Protein AF-A0A4Q4SVQ4-F1 (afdb_monomer_lite)

Structure (mmCIF, N/CA/C/O backbone):
data_AF-A0A4Q4SVQ4-F1
#
_entry.id   AF-A0A4Q4SVQ4-F1
#
loop_
_atom_site.group_PDB
_atom_site.id
_atom_site.type_symbol
_atom_site.label_atom_id
_atom_site.label_alt_id
_atom_site.label_comp_id
_atom_site.label_asym_id
_atom_site.label_entity_id
_atom_site.label_seq_id
_atom_site.pdbx_PDB_ins_code
_atom_site.Cartn_x
_atom_site.Cartn_y
_atom_site.Cartn_z
_atom_site.occupancy
_atom_site.B_iso_or_equiv
_atom_site.auth_seq_id
_atom_site.auth_comp_id
_atom_site.auth_asym_id
_atom_site.auth_atom_id
_atom_site.pdbx_PDB_model_num
ATOM 1 N N . MET A 1 1 ? -14.920 -13.002 -13.039 1.00 59.88 1 MET A N 1
ATOM 2 C CA . MET A 1 1 ? -14.536 -12.288 -11.799 1.00 59.88 1 MET A CA 1
ATOM 3 C C . MET A 1 1 ? -15.227 -10.935 -11.641 1.00 59.88 1 MET A C 1
ATOM 5 O O . MET A 1 1 ? -15.847 -10.745 -10.609 1.00 59.88 1 MET A O 1
ATOM 9 N N . GLY A 1 2 ? -15.231 -10.035 -12.636 1.00 63.28 2 GLY A N 1
ATOM 10 C CA . GLY A 1 2 ? -15.858 -8.702 -12.499 1.00 63.28 2 GLY A CA 1
ATOM 11 C C . GLY A 1 2 ? -17.334 -8.700 -12.067 1.00 63.28 2 GLY A C 1
ATOM 12 O O . GLY A 1 2 ? -17.707 -7.934 -11.189 1.00 63.28 2 GLY A O 1
ATOM 13 N N . VAL A 1 3 ? -18.156 -9.614 -12.595 1.00 71.56 3 VAL A N 1
ATOM 14 C CA . VAL A 1 3 ? -19.579 -9.740 -12.212 1.00 71.56 3 VAL A CA 1
ATOM 15 C C . VAL A 1 3 ? -19.753 -10.157 -10.743 1.00 71.56 3 VAL A C 1
ATOM 17 O O . VAL A 1 3 ? -20.635 -9.640 -10.065 1.00 71.56 3 VAL A O 1
ATOM 20 N N . LEU A 1 4 ? -18.880 -11.028 -10.222 1.00 68.50 4 LEU A N 1
ATOM 21 C CA . LEU A 1 4 ? -18.885 -11.427 -8.807 1.00 68.50 4 LEU A CA 1
ATOM 22 C C . LEU A 1 4 ? -18.429 -10.272 -7.904 1.00 68.50 4 LEU A C 1
ATOM 24 O O . LEU A 1 4 ? -19.020 -10.057 -6.849 1.00 68.50 4 LEU A O 1
ATOM 28 N N . CYS A 1 5 ? -17.441 -9.485 -8.343 1.00 64.62 5 CYS A N 1
ATOM 29 C CA . CYS A 1 5 ? -16.990 -8.292 -7.626 1.00 64.62 5 CYS A CA 1
ATOM 30 C C . CYS A 1 5 ? -18.098 -7.232 -7.542 1.00 64.62 5 CYS A C 1
ATOM 32 O O . CYS A 1 5 ? -18.367 -6.706 -6.464 1.00 64.62 5 CYS A O 1
ATOM 34 N N . VAL A 1 6 ? -18.769 -6.945 -8.665 1.00 70.69 6 VAL A N 1
ATOM 35 C CA . VAL A 1 6 ? -19.888 -5.991 -8.724 1.00 70.69 6 VAL A CA 1
ATOM 36 C C . VAL A 1 6 ? -21.061 -6.497 -7.888 1.00 70.69 6 VAL A C 1
ATOM 38 O O . VAL A 1 6 ? -21.597 -5.745 -7.0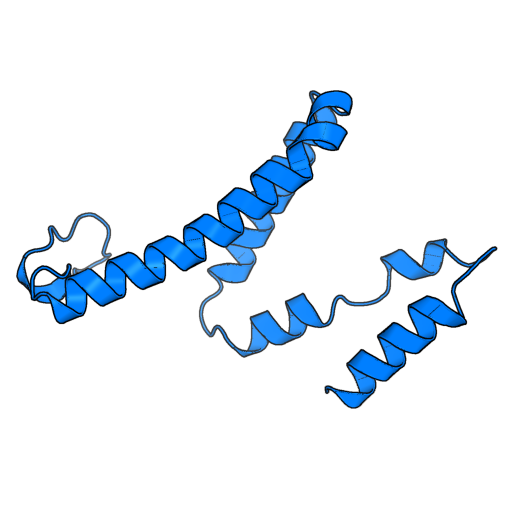79 1.00 70.69 6 VAL A O 1
ATOM 41 N N . GLY A 1 7 ? -21.402 -7.784 -7.999 1.00 72.19 7 GLY A N 1
ATOM 42 C CA 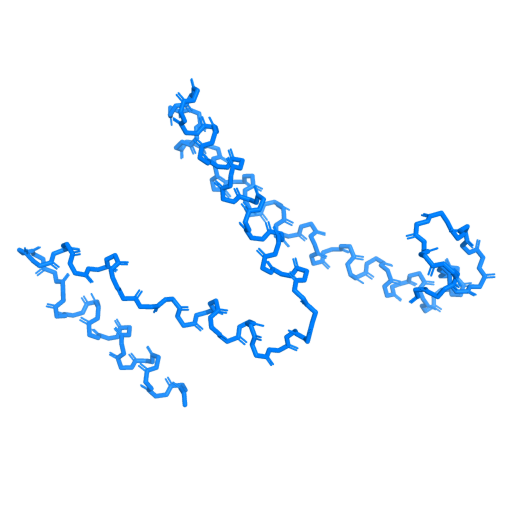. GLY A 1 7 ? -22.438 -8.416 -7.184 1.00 72.19 7 GLY A CA 1
ATOM 43 C C . GLY A 1 7 ? -22.153 -8.307 -5.686 1.00 72.19 7 GLY A C 1
ATOM 44 O O . GLY A 1 7 ? -23.025 -7.888 -4.929 1.00 72.19 7 GLY A O 1
ATOM 45 N N . GLN A 1 8 ? -20.920 -8.582 -5.251 1.00 67.62 8 GLN A N 1
ATOM 46 C CA . GLN A 1 8 ? -20.525 -8.433 -3.849 1.00 67.62 8 GLN A CA 1
ATOM 47 C C . GLN A 1 8 ? -20.589 -6.973 -3.374 1.00 67.62 8 GLN A C 1
ATOM 49 O O . GLN A 1 8 ? -21.016 -6.716 -2.250 1.00 67.62 8 GLN A O 1
ATOM 54 N N . VAL A 1 9 ? -20.167 -6.009 -4.199 1.00 68.38 9 VAL A N 1
ATOM 55 C CA . VAL A 1 9 ? -20.211 -4.577 -3.850 1.00 68.38 9 VAL A CA 1
ATOM 56 C C . VAL A 1 9 ? -21.652 -4.097 -3.696 1.00 68.38 9 VAL A C 1
ATOM 58 O O . VAL A 1 9 ? -21.967 -3.439 -2.704 1.00 68.38 9 VAL A O 1
ATOM 61 N N . VAL A 1 10 ? -22.538 -4.482 -4.617 1.00 71.75 10 VAL A N 1
ATOM 62 C CA . VAL A 1 10 ? -23.970 -4.169 -4.537 1.00 71.75 10 VAL A CA 1
ATOM 63 C C . VAL A 1 10 ? -24.587 -4.815 -3.294 1.00 71.75 10 VAL A C 1
ATOM 65 O O . VAL A 1 10 ? -25.279 -4.140 -2.536 1.00 71.75 10 VAL A O 1
ATOM 68 N N . PHE A 1 11 ? -24.263 -6.079 -3.004 1.00 67.62 11 PHE A N 1
ATOM 69 C CA . PHE A 1 11 ? -24.761 -6.787 -1.820 1.00 67.62 11 PHE A CA 1
ATOM 70 C C . PHE A 1 11 ? -24.261 -6.165 -0.502 1.00 67.62 11 PHE A C 1
ATOM 72 O O . PHE A 1 11 ? -25.019 -6.018 0.454 1.00 67.62 11 PHE A O 1
ATOM 79 N N . ARG A 1 12 ? -23.000 -5.714 -0.459 1.00 63.66 12 ARG A N 1
ATOM 80 C CA . ARG A 1 12 ? -22.408 -5.009 0.691 1.00 63.66 12 ARG A CA 1
ATOM 81 C C . ARG A 1 12 ? -23.049 -3.640 0.937 1.00 63.66 12 ARG A C 1
ATOM 83 O O . ARG A 1 12 ? -23.165 -3.245 2.095 1.00 63.66 12 ARG A O 1
ATOM 90 N N . HIS A 1 13 ? -23.415 -2.916 -0.123 1.00 68.56 13 HIS A N 1
ATOM 91 C CA . HIS A 1 13 ? -23.921 -1.543 -0.026 1.00 68.56 13 HIS A CA 1
ATOM 92 C C . HIS A 1 13 ? -25.441 -1.473 0.182 1.00 68.56 13 HIS A C 1
ATOM 94 O O . HIS A 1 13 ? -25.900 -0.624 0.936 1.00 68.56 13 HIS A O 1
ATOM 100 N N . PHE A 1 14 ? -26.211 -2.383 -0.426 1.00 64.25 14 PHE A N 1
ATOM 101 C CA . PHE A 1 14 ? -27.674 -2.405 -0.305 1.00 64.25 14 PHE A CA 1
ATOM 102 C C . PHE A 1 14 ? -28.204 -3.370 0.764 1.00 64.25 14 PHE A C 1
ATOM 104 O O . PHE A 1 14 ? -29.216 -3.066 1.387 1.00 64.25 14 PHE A O 1
ATOM 111 N N . TYR A 1 15 ? -27.555 -4.520 0.992 1.00 56.31 15 TYR A N 1
ATOM 112 C CA . TYR A 1 15 ? -28.106 -5.595 1.839 1.00 56.31 15 TYR A CA 1
ATOM 113 C C . TYR A 1 15 ? -27.463 -5.707 3.232 1.00 56.31 15 TYR A C 1
ATOM 115 O O . TYR A 1 15 ? -28.050 -6.301 4.133 1.00 56.31 15 TYR A O 1
ATOM 123 N N . LEU A 1 16 ? -26.274 -5.133 3.442 1.00 55.53 16 LEU A N 1
ATOM 124 C CA . LEU A 1 16 ? -25.563 -5.145 4.730 1.00 55.53 16 LEU A CA 1
ATOM 125 C C . LEU A 1 16 ? -25.609 -3.774 5.438 1.00 55.53 16 LEU A C 1
ATOM 127 O O . LEU A 1 16 ? -24.581 -3.321 5.934 1.00 55.53 16 LEU A O 1
ATOM 131 N N . VAL A 1 17 ? -26.755 -3.086 5.497 1.00 53.59 17 VAL A N 1
ATOM 132 C CA . VAL A 1 17 ? -26.925 -1.833 6.272 1.00 53.59 17 VAL A CA 1
ATOM 133 C C . VAL A 1 17 ? -27.846 -2.086 7.472 1.00 53.59 17 VAL A C 1
ATOM 135 O O . VAL A 1 17 ? -28.955 -2.581 7.298 1.00 53.59 17 VAL A O 1
ATOM 138 N N . GLY A 1 18 ? -27.375 -1.778 8.688 1.00 62.03 18 GLY A N 1
ATOM 139 C CA . GLY A 1 18 ? -28.086 -2.014 9.954 1.00 62.03 18 GLY A CA 1
ATOM 140 C C . GLY A 1 18 ? -27.438 -3.104 10.824 1.00 62.03 18 GLY A C 1
ATOM 141 O O . GLY A 1 18 ? -26.222 -3.149 10.973 1.00 62.03 18 GLY A O 1
ATOM 142 N N . ASP A 1 19 ? -28.248 -4.019 11.367 1.00 53.25 19 ASP A N 1
ATOM 143 C CA . ASP A 1 19 ? -27.892 -5.061 12.361 1.00 53.25 19 ASP A CA 1
ATOM 144 C C . ASP A 1 19 ? -26.753 -6.030 11.943 1.00 53.25 19 ASP A C 1
ATOM 146 O O . ASP A 1 19 ? -26.111 -6.674 12.772 1.00 53.25 19 ASP A O 1
ATOM 150 N N . ARG A 1 20 ? -26.439 -6.119 10.642 1.00 52.34 20 ARG A N 1
ATOM 151 C CA . ARG A 1 20 ? -25.486 -7.090 10.060 1.00 52.34 20 ARG A CA 1
ATOM 152 C C . ARG A 1 20 ? -24.126 -6.500 9.672 1.00 52.34 20 ARG A C 1
ATOM 154 O O . ARG A 1 20 ? -23.383 -7.117 8.908 1.00 52.34 20 ARG A O 1
ATOM 161 N N . GLU A 1 21 ? -23.756 -5.348 10.226 1.00 56.06 21 GLU A N 1
ATOM 162 C CA . GLU A 1 21 ? -22.478 -4.672 9.949 1.00 56.06 21 GLU A CA 1
ATOM 163 C C . GLU A 1 21 ? -21.244 -5.540 10.257 1.00 56.06 21 GLU A C 1
ATOM 165 O O . GLU A 1 21 ? -20.230 -5.458 9.563 1.00 56.06 21 GLU A O 1
ATOM 170 N N . ARG A 1 22 ? -21.364 -6.465 11.221 1.00 55.41 22 ARG A N 1
ATOM 171 C CA . ARG A 1 22 ? -20.311 -7.426 11.595 1.00 55.41 22 ARG A CA 1
ATOM 172 C C . ARG A 1 22 ? -19.873 -8.336 10.437 1.00 55.41 22 ARG A C 1
ATOM 174 O O . ARG A 1 22 ? -18.719 -8.746 10.400 1.00 55.41 22 ARG A O 1
ATOM 181 N N . TYR A 1 23 ? -20.750 -8.627 9.473 1.00 59.09 23 TYR A N 1
ATOM 182 C CA . TYR A 1 23 ? -20.404 -9.459 8.310 1.00 59.09 23 TYR A CA 1
ATOM 183 C C . TYR A 1 23 ? -19.655 -8.684 7.217 1.00 59.09 23 TYR A C 1
ATOM 185 O O . TYR A 1 23 ? -19.147 -9.289 6.275 1.00 59.09 23 TYR A O 1
ATOM 193 N N . ARG A 1 24 ? -19.542 -7.353 7.343 1.00 59.41 24 ARG A N 1
ATOM 194 C CA . ARG A 1 24 ? -18.847 -6.496 6.376 1.00 59.41 24 ARG A CA 1
ATOM 195 C C . ARG A 1 24 ? -17.327 -6.688 6.384 1.00 59.41 24 ARG A C 1
ATOM 197 O O . ARG A 1 24 ? -16.705 -6.482 5.345 1.00 59.41 24 ARG A O 1
ATOM 204 N N . ASP A 1 25 ? -16.766 -7.076 7.527 1.00 62.06 25 ASP A N 1
ATOM 205 C CA . ASP A 1 25 ? -15.326 -7.295 7.732 1.00 62.06 25 ASP A CA 1
ATOM 206 C C . ASP A 1 25 ? -14.846 -8.634 7.141 1.00 62.06 25 ASP A C 1
ATOM 208 O O . ASP A 1 25 ? -13.705 -8.771 6.717 1.00 62.06 25 ASP A O 1
ATOM 212 N N . TRP A 1 26 ? -15.752 -9.613 7.040 1.00 61.72 26 TRP A N 1
ATOM 213 C CA . TRP A 1 26 ? -15.446 -10.966 6.560 1.00 61.72 26 TRP A CA 1
ATOM 214 C C . TRP A 1 26 ? -15.544 -11.118 5.034 1.00 61.72 26 TRP A C 1
ATOM 216 O O . TRP A 1 26 ? -15.236 -12.173 4.482 1.00 61.72 26 TRP A O 1
ATOM 226 N N . LEU A 1 27 ? -15.997 -10.072 4.338 1.00 63.25 27 LEU A N 1
ATOM 227 C CA . LEU A 1 27 ? -16.103 -10.077 2.884 1.00 63.25 27 LEU A CA 1
ATOM 228 C C . LEU A 1 27 ? -14.712 -9.901 2.256 1.00 63.25 27 LEU A C 1
ATOM 230 O O . LEU A 1 27 ? -14.035 -8.911 2.546 1.00 63.25 27 LEU A O 1
ATOM 234 N N . PRO A 1 28 ? -14.290 -10.813 1.363 1.00 63.59 28 PRO A N 1
ATOM 235 C CA . PRO A 1 28 ? -12.973 -10.746 0.754 1.00 63.59 28 PRO A CA 1
ATOM 236 C C . PRO A 1 28 ? -12.808 -9.457 -0.056 1.00 63.59 28 PRO A C 1
ATOM 238 O O . PRO A 1 28 ? -13.678 -9.069 -0.847 1.00 63.59 28 PRO A O 1
ATOM 241 N N . ASN A 1 29 ? -11.666 -8.790 0.126 1.00 70.56 29 ASN A N 1
ATOM 242 C CA . ASN A 1 29 ? -11.294 -7.638 -0.684 1.00 70.56 29 ASN A CA 1
ATOM 243 C C . ASN A 1 29 ? -10.844 -8.113 -2.074 1.00 70.56 29 ASN A C 1
ATOM 245 O O . ASN A 1 29 ? -9.700 -8.523 -2.272 1.00 70.56 29 ASN A O 1
ATOM 249 N N . TRP A 1 30 ? -11.749 -8.023 -3.048 1.00 67.06 30 TRP A N 1
ATOM 250 C C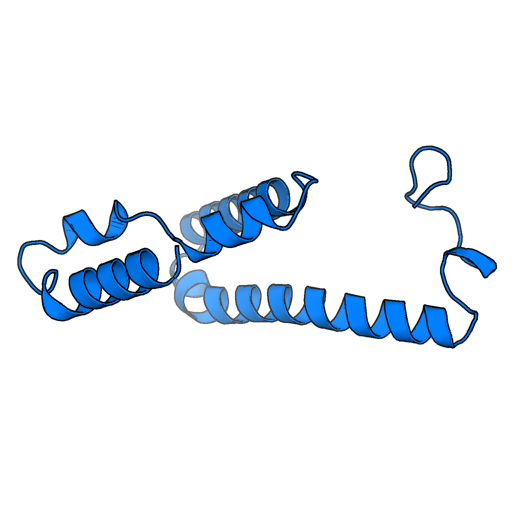A . TRP A 1 30 ? -11.480 -8.408 -4.434 1.00 67.06 30 TRP A CA 1
ATOM 251 C C . TRP A 1 30 ? -10.347 -7.619 -5.093 1.00 67.06 30 TRP A C 1
ATOM 253 O O . TRP A 1 30 ? -9.704 -8.150 -5.994 1.00 67.06 30 TRP A O 1
ATOM 263 N N . GLY A 1 31 ? -10.066 -6.390 -4.644 1.00 69.44 31 GLY A N 1
ATOM 264 C CA . GLY A 1 31 ? -8.938 -5.606 -5.153 1.00 69.44 31 GLY A CA 1
ATOM 265 C C . GLY A 1 31 ? -7.592 -6.247 -4.812 1.00 69.44 31 GLY A C 1
ATOM 266 O O . GLY A 1 31 ? -6.737 -6.386 -5.681 1.00 69.44 31 GLY A O 1
ATOM 267 N N . ALA A 1 32 ? -7.437 -6.727 -3.576 1.00 66.19 32 ALA A N 1
ATOM 268 C CA . ALA A 1 32 ? -6.232 -7.436 -3.143 1.00 66.19 32 ALA A CA 1
ATOM 269 C C . ALA A 1 32 ? -6.062 -8.779 -3.876 1.00 66.19 32 ALA A C 1
ATOM 271 O O . ALA A 1 32 ? -4.960 -9.133 -4.287 1.00 66.19 32 ALA A O 1
ATOM 272 N N . ILE A 1 33 ? -7.169 -9.493 -4.104 1.00 72.69 33 ILE A N 1
ATOM 273 C CA . ILE A 1 33 ? -7.177 -10.766 -4.836 1.00 72.69 33 ILE A CA 1
ATOM 274 C C . ILE A 1 33 ? -6.774 -10.549 -6.302 1.00 72.69 33 ILE A C 1
ATOM 276 O O . ILE A 1 33 ? -5.950 -11.289 -6.832 1.00 72.69 33 ILE A O 1
ATOM 280 N N . ALA A 1 34 ? -7.297 -9.510 -6.957 1.00 69.69 34 ALA A N 1
ATOM 281 C CA . ALA A 1 34 ? -6.931 -9.185 -8.334 1.00 69.69 34 ALA A CA 1
ATOM 282 C C . ALA A 1 34 ? -5.440 -8.827 -8.465 1.00 69.69 34 ALA A C 1
ATOM 284 O O . ALA A 1 34 ? -4.773 -9.319 -9.373 1.00 69.69 34 ALA A O 1
ATOM 285 N N . LEU A 1 35 ? -4.907 -8.037 -7.526 1.00 68.94 35 LEU A N 1
ATOM 286 C CA . LEU A 1 35 ? -3.485 -7.681 -7.486 1.00 68.94 35 LEU A CA 1
ATOM 287 C C . LEU A 1 35 ? -2.588 -8.915 -7.315 1.00 68.94 35 LEU A C 1
ATOM 289 O O . LEU A 1 35 ? -1.576 -9.026 -8.003 1.00 68.94 35 LEU A O 1
ATOM 293 N N . SER A 1 36 ? -2.984 -9.887 -6.486 1.00 68.06 36 SER A N 1
ATOM 294 C CA . SER A 1 36 ? -2.205 -11.122 -6.308 1.00 68.06 36 SER A CA 1
ATOM 295 C C . SER A 1 36 ? -2.109 -12.005 -7.559 1.00 68.06 36 SER A C 1
ATOM 297 O O . SER A 1 36 ? -1.190 -12.809 -7.651 1.00 68.06 36 SER A O 1
ATOM 299 N N . PHE A 1 37 ? -3.014 -11.853 -8.534 1.00 72.62 37 PHE A N 1
ATOM 300 C CA . PHE A 1 37 ? -2.945 -12.592 -9.801 1.00 72.62 37 PHE A CA 1
ATOM 301 C C . PHE A 1 37 ? -2.085 -11.903 -10.869 1.00 72.62 37 PHE A C 1
ATOM 303 O O . PHE A 1 37 ? -1.687 -12.554 -11.831 1.00 72.62 37 PHE A O 1
ATOM 310 N N . VAL A 1 38 ? -1.814 -10.602 -10.728 1.00 73.88 38 VAL A N 1
ATOM 311 C CA . VAL A 1 38 ? -1.041 -9.817 -11.707 1.00 73.88 38 VAL A CA 1
ATOM 312 C C . VAL A 1 38 ? 0.460 -9.878 -11.430 1.00 73.88 38 VAL A C 1
ATOM 314 O O . VAL A 1 38 ? 1.255 -9.854 -12.366 1.00 73.88 38 VAL A O 1
ATOM 317 N N . LEU A 1 39 ? 0.860 -9.965 -10.160 1.00 70.81 39 LEU A N 1
ATOM 318 C CA . LEU A 1 39 ? 2.267 -9.939 -9.771 1.00 70.81 39 LEU A CA 1
ATOM 319 C C . LEU A 1 39 ? 2.767 -11.353 -9.441 1.00 70.81 39 LEU A C 1
ATOM 321 O O . LEU A 1 39 ? 2.336 -11.926 -8.442 1.00 70.81 39 LEU A O 1
ATOM 325 N N . PRO A 1 40 ? 3.711 -11.914 -10.221 1.00 65.81 40 PRO A N 1
ATOM 326 C CA . PRO A 1 40 ? 4.267 -13.242 -9.953 1.00 65.81 40 PRO A CA 1
ATOM 327 C C . PRO A 1 40 ? 5.202 -13.266 -8.734 1.00 65.81 40 PRO A C 1
ATOM 329 O O . PRO A 1 40 ? 5.545 -14.337 -8.240 1.00 65.81 40 PRO A O 1
ATOM 332 N N . ASN A 1 41 ? 5.632 -12.096 -8.249 1.00 68.12 41 ASN A N 1
ATOM 333 C CA . ASN A 1 41 ? 6.577 -11.961 -7.147 1.00 68.12 41 ASN A CA 1
ATOM 334 C C . ASN A 1 41 ? 5.848 -11.456 -5.880 1.00 68.12 41 ASN A C 1
ATOM 336 O O . ASN A 1 41 ? 5.119 -10.463 -5.969 1.00 68.12 41 ASN A O 1
ATOM 340 N N . PRO A 1 42 ? 6.048 -12.069 -4.692 1.00 69.81 42 PRO A N 1
ATOM 341 C CA . PRO A 1 42 ? 5.399 -11.679 -3.430 1.00 69.81 42 PRO A CA 1
ATOM 342 C C . PRO A 1 42 ? 5.720 -10.268 -2.902 1.00 69.81 42 PRO A C 1
ATOM 344 O O . PRO A 1 42 ? 5.311 -9.941 -1.788 1.00 69.81 42 PRO A O 1
ATOM 347 N N . VAL A 1 43 ? 6.397 -9.411 -3.673 1.00 72.00 43 VAL A N 1
ATOM 348 C CA . VAL A 1 43 ? 6.748 -8.031 -3.289 1.00 72.00 43 VAL A CA 1
ATOM 349 C C . VAL A 1 43 ? 5.530 -7.254 -2.796 1.00 72.00 43 VAL A C 1
ATOM 351 O O . VAL A 1 43 ? 5.597 -6.604 -1.756 1.00 72.00 43 VAL A O 1
ATOM 354 N N . PHE A 1 44 ? 4.390 -7.391 -3.479 1.00 73.62 44 PHE A N 1
ATOM 355 C CA . PHE A 1 44 ? 3.145 -6.729 -3.085 1.00 73.62 44 PHE A CA 1
ATOM 356 C C . PHE A 1 44 ? 2.603 -7.234 -1.747 1.00 73.62 44 PHE A C 1
ATOM 358 O O . PHE A 1 44 ? 2.159 -6.441 -0.914 1.00 73.62 44 PHE A O 1
ATOM 365 N N . THR A 1 45 ? 2.658 -8.544 -1.512 1.00 75.81 45 THR A N 1
ATOM 366 C CA . THR A 1 45 ? 2.180 -9.160 -0.268 1.00 75.81 45 THR A CA 1
ATOM 367 C C . THR A 1 45 ? 3.046 -8.734 0.914 1.00 75.81 45 THR A C 1
ATOM 369 O O . THR A 1 45 ? 2.522 -8.329 1.951 1.00 75.81 45 THR A O 1
ATOM 372 N N . THR A 1 46 ? 4.371 -8.752 0.750 1.00 79.19 46 THR A N 1
ATOM 373 C CA . THR A 1 46 ? 5.312 -8.327 1.791 1.00 79.19 46 THR A CA 1
ATOM 374 C C . THR A 1 46 ? 5.201 -6.828 2.067 1.00 79.19 46 THR A C 1
ATOM 376 O O . THR A 1 46 ? 5.124 -6.436 3.230 1.00 79.19 46 THR A O 1
ATOM 379 N N . ALA A 1 47 ? 5.100 -5.986 1.033 1.00 79.56 47 ALA A N 1
ATOM 380 C CA . ALA A 1 47 ? 4.906 -4.544 1.196 1.00 79.56 47 ALA A CA 1
ATOM 381 C C . ALA A 1 47 ? 3.586 -4.220 1.916 1.00 79.56 47 ALA A C 1
ATOM 383 O O . ALA A 1 47 ? 3.563 -3.414 2.848 1.00 79.56 47 ALA A O 1
ATOM 384 N N . SER A 1 48 ? 2.501 -4.913 1.558 1.00 81.12 48 SER A N 1
ATOM 385 C CA . SER A 1 48 ? 1.196 -4.763 2.214 1.00 81.12 48 SER A CA 1
ATOM 386 C C . SER A 1 48 ? 1.242 -5.184 3.686 1.00 81.12 48 SER A C 1
ATOM 388 O O . SER A 1 48 ? 0.674 -4.508 4.543 1.00 81.12 48 SER A O 1
ATOM 390 N N . MET A 1 49 ? 1.958 -6.268 4.004 1.00 82.56 49 MET A N 1
ATOM 391 C CA . MET A 1 49 ? 2.169 -6.721 5.381 1.00 82.56 49 MET A CA 1
ATOM 392 C C . MET A 1 49 ? 2.980 -5.706 6.197 1.00 82.56 49 MET A C 1
ATOM 394 O O . MET A 1 49 ? 2.610 -5.401 7.331 1.00 82.56 49 MET A O 1
ATOM 398 N N . PHE A 1 50 ? 4.045 -5.139 5.624 1.00 85.31 50 PHE A N 1
ATOM 399 C CA . PHE A 1 50 ? 4.823 -4.078 6.268 1.00 85.31 50 PHE A CA 1
ATOM 400 C C . PHE A 1 50 ? 3.983 -2.821 6.519 1.00 85.31 50 PHE A C 1
ATOM 402 O O . PHE A 1 50 ? 4.003 -2.286 7.628 1.00 85.31 50 PHE A O 1
ATOM 409 N N . GLY A 1 51 ? 3.190 -2.387 5.535 1.00 82.94 51 GLY A N 1
ATOM 410 C CA . GLY A 1 51 ? 2.261 -1.267 5.693 1.00 82.94 51 GLY A CA 1
ATOM 411 C C . GLY A 1 51 ? 1.229 -1.514 6.798 1.00 82.94 51 GLY A C 1
ATOM 412 O O . GLY A 1 51 ? 0.985 -0.637 7.628 1.00 82.94 51 GLY A O 1
ATOM 413 N N . ALA A 1 52 ? 0.679 -2.730 6.875 1.00 83.75 52 ALA A N 1
ATOM 414 C CA . ALA A 1 52 ? -0.265 -3.123 7.919 1.00 83.75 52 ALA A CA 1
ATOM 415 C C . ALA A 1 52 ? 0.375 -3.160 9.318 1.00 83.75 52 ALA A C 1
ATOM 417 O O . ALA A 1 52 ? -0.236 -2.695 10.280 1.00 83.75 52 ALA A O 1
ATOM 418 N N . LEU A 1 53 ? 1.608 -3.663 9.443 1.00 86.12 53 LEU A N 1
ATOM 419 C CA . LEU A 1 53 ? 2.354 -3.677 10.707 1.00 86.12 53 LEU A CA 1
ATOM 420 C C . LEU A 1 53 ? 2.671 -2.262 11.198 1.00 86.12 53 LEU A C 1
ATOM 422 O O . LEU A 1 53 ? 2.472 -1.966 12.378 1.00 86.12 53 LEU A O 1
ATOM 426 N N . LEU A 1 54 ? 3.105 -1.376 10.298 1.00 84.56 54 LEU A N 1
ATOM 427 C CA . LEU A 1 54 ? 3.349 0.031 10.614 1.00 84.56 54 LEU A CA 1
ATOM 428 C C . LEU A 1 54 ? 2.061 0.737 11.047 1.00 84.56 54 LEU A C 1
ATOM 430 O O . LEU A 1 54 ? 2.048 1.406 12.079 1.00 84.56 54 LEU A O 1
ATOM 434 N N . ALA A 1 55 ? 0.960 0.536 10.318 1.00 82.88 55 ALA A N 1
ATOM 435 C CA . ALA A 1 55 ? -0.341 1.093 10.677 1.00 82.88 55 ALA A CA 1
ATOM 436 C C . ALA A 1 55 ? -0.840 0.563 12.033 1.00 82.88 55 ALA A C 1
ATOM 438 O O . ALA A 1 55 ? -1.348 1.327 12.853 1.00 82.88 55 ALA A O 1
ATOM 439 N N . TYR A 1 56 ? -0.654 -0.731 12.308 1.00 83.38 56 TYR A N 1
ATOM 440 C CA . TYR A 1 56 ? -1.023 -1.344 13.582 1.00 83.38 56 TYR A CA 1
ATOM 441 C C . TYR A 1 56 ? -0.197 -0.791 14.752 1.00 83.38 56 TYR A C 1
ATOM 443 O O . TYR A 1 56 ? -0.766 -0.412 15.778 1.00 83.38 56 TYR A O 1
ATOM 451 N N . GLY A 1 57 ? 1.125 -0.679 14.591 1.00 84.25 57 GLY A N 1
ATOM 452 C CA . GLY A 1 57 ? 2.008 -0.070 15.588 1.00 84.25 57 GLY A CA 1
ATOM 453 C C . GLY A 1 57 ? 1.668 1.400 15.842 1.00 84.25 57 GLY A C 1
ATOM 454 O O . GLY A 1 57 ? 1.556 1.833 16.991 1.00 84.25 57 GLY A O 1
ATOM 455 N N . TRP A 1 58 ? 1.397 2.160 14.781 1.00 81.56 58 TRP A N 1
ATOM 456 C CA . TRP A 1 58 ? 1.034 3.570 14.890 1.00 81.56 58 TRP A CA 1
ATOM 457 C C . TRP A 1 58 ? -0.318 3.767 15.587 1.00 81.56 58 TRP A C 1
ATOM 459 O O . TRP A 1 58 ? -0.435 4.593 16.498 1.00 81.56 58 TRP A O 1
ATOM 469 N N . ARG A 1 59 ? -1.317 2.941 15.256 1.00 79.75 59 ARG A N 1
ATOM 470 C CA . ARG A 1 59 ? -2.632 2.958 15.910 1.00 79.75 59 ARG A CA 1
ATOM 471 C C . ARG A 1 59 ? -2.547 2.649 17.407 1.00 79.75 59 ARG A C 1
ATOM 473 O O . ARG A 1 59 ? -3.324 3.206 18.179 1.00 79.75 59 ARG A O 1
ATOM 480 N N . ARG A 1 60 ? -1.611 1.792 17.833 1.00 78.19 60 ARG A N 1
ATOM 481 C CA . ARG A 1 60 ? -1.385 1.466 19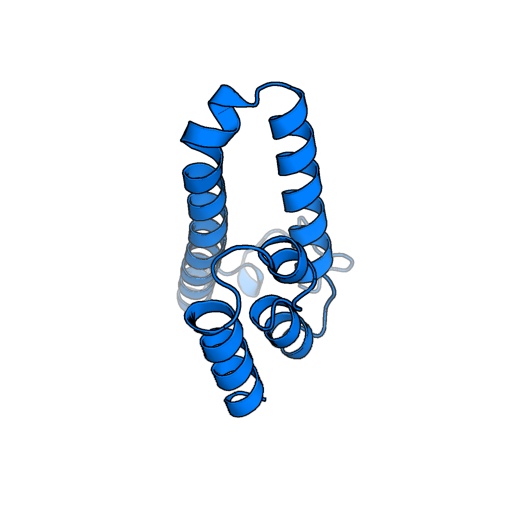.254 1.00 78.19 60 ARG A CA 1
ATOM 482 C C . ARG A 1 60 ? -0.718 2.601 20.030 1.00 78.19 60 ARG A C 1
ATOM 484 O O . ARG A 1 60 ? -1.080 2.822 21.180 1.00 78.19 60 ARG A O 1
ATOM 491 N N . CYS A 1 61 ? 0.217 3.324 19.418 1.00 78.69 61 CYS A N 1
ATOM 492 C CA . CYS A 1 61 ? 0.947 4.395 20.098 1.00 78.69 61 C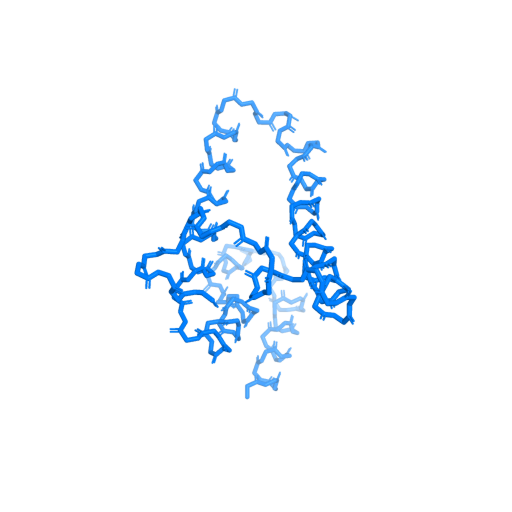YS A CA 1
ATOM 493 C C . CYS A 1 61 ? 0.184 5.729 20.130 1.00 78.69 61 CYS A C 1
ATOM 495 O O . CYS A 1 61 ? 0.223 6.436 21.137 1.00 78.69 61 CYS A O 1
ATOM 497 N N . LYS A 1 62 ? -0.488 6.109 19.034 1.00 77.44 62 LYS A N 1
ATOM 498 C CA . LYS A 1 62 ? -1.147 7.420 18.885 1.00 77.44 62 LYS A CA 1
ATOM 499 C C . LYS A 1 62 ? -2.406 7.319 18.005 1.00 77.44 62 LYS A C 1
ATOM 501 O O . LYS A 1 62 ? -2.365 7.708 16.836 1.00 77.44 62 LYS A O 1
ATOM 506 N N . PRO A 1 63 ? -3.549 6.869 18.552 1.00 74.25 63 PRO A N 1
ATOM 507 C CA . PRO A 1 63 ? -4.777 6.690 17.773 1.00 74.25 63 PRO A CA 1
ATOM 508 C C . PRO A 1 63 ? -5.311 8.002 17.174 1.00 74.25 63 PRO A C 1
ATOM 510 O O . PRO A 1 63 ? -5.754 8.003 16.032 1.00 74.25 63 PRO A O 1
ATOM 513 N N . ALA A 1 64 ? -5.192 9.128 17.890 1.00 75.56 64 ALA A N 1
ATOM 514 C CA . ALA A 1 64 ? -5.650 10.437 17.408 1.00 75.56 64 ALA A CA 1
ATOM 515 C C . ALA A 1 64 ? -4.860 10.948 16.187 1.00 75.56 64 ALA A C 1
ATOM 517 O O . ALA A 1 64 ? -5.427 11.551 15.283 1.00 75.56 64 ALA A O 1
ATOM 518 N N . SER A 1 65 ? -3.549 10.689 16.135 1.00 74.50 65 SER A N 1
ATOM 519 C CA . SER A 1 65 ? -2.719 11.070 14.985 1.00 74.50 65 SER A CA 1
ATOM 520 C C . SER A 1 65 ? -2.948 10.150 13.788 1.00 74.50 65 SER A C 1
ATOM 522 O O . SER A 1 65 ? -2.878 10.606 12.651 1.00 74.50 65 SER A O 1
ATOM 524 N N . PHE A 1 66 ? -3.226 8.867 14.032 1.00 77.44 66 PHE A N 1
ATOM 525 C CA . PHE A 1 66 ? -3.517 7.911 12.968 1.00 77.44 66 PHE A CA 1
ATOM 526 C C . PHE A 1 66 ? -4.852 8.209 12.268 1.00 77.44 66 PHE A C 1
ATOM 528 O O . PHE A 1 66 ? -4.925 8.098 11.050 1.00 77.44 66 PHE A O 1
ATOM 535 N N . ASP A 1 67 ? -5.875 8.637 13.009 1.00 77.81 67 ASP A N 1
ATOM 536 C CA . ASP A 1 67 ? -7.178 9.006 12.438 1.00 77.81 67 ASP A CA 1
ATOM 537 C C . ASP A 1 67 ? -7.080 10.218 11.490 1.00 77.81 67 ASP A C 1
ATOM 539 O O . ASP A 1 67 ? -7.603 10.193 10.378 1.00 77.81 67 ASP A O 1
ATOM 543 N N . LEU A 1 68 ? -6.306 11.237 11.882 1.00 80.19 68 LEU A N 1
ATOM 544 C CA . LEU A 1 68 ? -6.108 12.461 11.096 1.00 80.19 68 LEU A CA 1
ATOM 545 C C . LEU A 1 68 ? -5.131 12.302 9.921 1.00 80.19 68 LEU A C 1
ATOM 547 O O . LEU A 1 68 ? -5.381 12.830 8.839 1.00 80.19 68 LEU A O 1
ATOM 551 N N . TYR A 1 69 ? -4.005 11.608 10.116 1.00 81.00 69 TYR A N 1
ATOM 552 C CA . TYR A 1 69 ? -2.907 11.579 9.136 1.00 81.00 69 TYR A CA 1
ATOM 553 C C . TYR A 1 69 ? -2.708 10.229 8.448 1.00 81.00 69 TYR A C 1
ATOM 555 O O . TYR A 1 69 ? -2.021 10.166 7.429 1.00 81.00 69 TYR A O 1
ATOM 563 N N . GLY A 1 70 ? -3.305 9.149 8.957 1.00 80.62 70 GLY A N 1
ATOM 564 C CA . GLY A 1 70 ? -3.084 7.797 8.442 1.00 80.62 70 GLY A CA 1
ATOM 565 C C . GLY A 1 70 ? -3.462 7.660 6.968 1.00 80.62 70 GLY A C 1
ATOM 566 O O . GLY A 1 70 ? -2.694 7.097 6.190 1.00 80.62 70 GLY A O 1
ATOM 567 N N . TYR A 1 71 ? -4.593 8.248 6.559 1.00 81.88 71 TYR A N 1
ATOM 568 C CA . TYR A 1 71 ? -5.013 8.249 5.154 1.00 81.88 71 TYR A CA 1
ATOM 569 C C . TYR A 1 71 ? -4.065 9.061 4.262 1.00 81.88 71 TYR A C 1
ATOM 571 O O . TYR A 1 71 ? -3.670 8.585 3.201 1.00 81.88 71 TYR A O 1
ATOM 579 N N . ALA A 1 72 ? -3.660 10.259 4.696 1.00 85.19 72 ALA A N 1
ATOM 580 C CA . ALA A 1 72 ? -2.779 11.130 3.918 1.00 85.19 72 ALA A CA 1
ATOM 581 C C . ALA A 1 72 ? -1.397 10.495 3.688 1.00 85.19 72 ALA A C 1
ATOM 583 O O . ALA A 1 72 ? -0.874 10.537 2.576 1.00 85.19 72 ALA A O 1
ATOM 584 N N . VAL A 1 73 ? -0.832 9.853 4.715 1.00 85.81 73 VAL A N 1
ATOM 585 C CA . VAL A 1 73 ? 0.451 9.147 4.601 1.00 85.81 73 VAL A CA 1
ATOM 586 C C . VAL A 1 73 ? 0.326 7.919 3.703 1.00 85.81 73 VAL A C 1
ATOM 588 O O . VAL A 1 73 ? 1.162 7.729 2.823 1.00 85.81 73 VAL A O 1
ATOM 591 N N . ALA A 1 74 ? -0.729 7.115 3.865 1.00 84.12 74 ALA A N 1
ATOM 592 C CA . ALA A 1 74 ? -0.962 5.960 3.000 1.00 84.12 74 ALA A CA 1
ATOM 593 C C . ALA A 1 74 ? -1.130 6.378 1.529 1.00 84.12 74 ALA A C 1
ATOM 595 O O . ALA A 1 74 ? -0.484 5.809 0.652 1.00 84.12 74 ALA A O 1
ATOM 596 N N . ALA A 1 75 ? -1.930 7.412 1.256 1.00 84.12 75 ALA A N 1
ATOM 597 C CA . ALA A 1 75 ? -2.120 7.945 -0.091 1.00 84.12 75 ALA A CA 1
ATOM 598 C C . ALA A 1 75 ? -0.809 8.480 -0.692 1.00 84.12 75 ALA A C 1
ATOM 600 O O . ALA A 1 75 ? -0.528 8.226 -1.862 1.00 84.12 75 ALA A O 1
ATOM 601 N N . GLY A 1 76 ? 0.016 9.162 0.108 1.00 87.12 76 GLY A N 1
ATOM 602 C CA . GLY A 1 76 ? 1.330 9.646 -0.315 1.00 87.12 76 GLY A CA 1
ATOM 603 C C . GLY A 1 76 ? 2.293 8.521 -0.699 1.00 87.12 76 GLY A C 1
ATOM 604 O O . GLY A 1 76 ? 2.975 8.631 -1.714 1.00 87.12 76 GLY A O 1
ATOM 605 N N . LEU A 1 77 ? 2.317 7.419 0.059 1.00 85.50 77 LEU A N 1
ATOM 606 C CA . LEU A 1 77 ? 3.166 6.260 -0.246 1.00 85.50 77 LEU A CA 1
ATOM 607 C C . LEU A 1 77 ? 2.736 5.550 -1.539 1.00 85.50 77 LEU A C 1
ATOM 609 O O . LEU A 1 77 ? 3.589 5.222 -2.360 1.00 85.50 77 LEU A O 1
ATOM 613 N N . ILE A 1 78 ? 1.428 5.381 -1.764 1.00 85.12 78 ILE A N 1
ATOM 614 C CA . ILE A 1 78 ? 0.900 4.794 -3.008 1.00 85.12 78 ILE A CA 1
ATOM 615 C C . ILE A 1 78 ? 1.186 5.702 -4.214 1.00 85.12 78 ILE A C 1
ATOM 617 O O . ILE A 1 78 ? 1.624 5.230 -5.262 1.00 85.12 78 ILE A O 1
ATOM 621 N N . ALA A 1 79 ? 0.987 7.015 -4.068 1.00 86.50 79 ALA A N 1
ATOM 622 C CA . ALA A 1 79 ? 1.309 7.981 -5.119 1.00 86.50 79 ALA A CA 1
ATOM 623 C C . ALA A 1 79 ? 2.819 8.037 -5.414 1.00 86.50 79 ALA A C 1
ATOM 625 O O . ALA A 1 79 ? 3.221 8.185 -6.569 1.00 86.50 79 ALA A O 1
ATOM 626 N N . GLY A 1 80 ? 3.652 7.896 -4.378 1.00 83.31 80 GLY A N 1
ATOM 627 C CA . GLY A 1 80 ? 5.107 7.845 -4.489 1.00 83.31 80 GLY A CA 1
ATOM 628 C C . GLY A 1 80 ? 5.598 6.648 -5.300 1.00 83.31 80 GLY A C 1
ATOM 629 O O . GLY A 1 80 ? 6.470 6.822 -6.148 1.00 83.31 80 GLY A O 1
ATOM 630 N N . GLU A 1 81 ? 5.005 5.465 -5.109 1.00 83.50 81 GLU A N 1
ATOM 631 C CA . GLU A 1 81 ? 5.340 4.280 -5.911 1.00 83.50 81 GLU A CA 1
ATOM 632 C C . GLU A 1 81 ? 5.061 4.521 -7.406 1.00 83.50 81 GLU A C 1
ATOM 634 O O . GLU A 1 81 ? 5.917 4.277 -8.258 1.00 83.50 81 GLU A O 1
ATOM 639 N N . GLY A 1 82 ? 3.904 5.114 -7.724 1.00 80.69 82 GLY A N 1
ATOM 640 C CA . GLY A 1 82 ? 3.539 5.470 -9.097 1.00 80.69 82 GLY A CA 1
ATOM 641 C C . GLY A 1 82 ? 4.484 6.497 -9.731 1.00 80.69 82 GLY A C 1
ATOM 642 O O . GLY A 1 82 ? 4.920 6.316 -10.869 1.00 80.69 82 GLY A O 1
ATOM 643 N N . MET A 1 83 ? 4.852 7.555 -8.999 1.00 84.62 83 MET A N 1
ATOM 644 C CA . MET A 1 83 ? 5.810 8.555 -9.492 1.00 84.62 83 MET A CA 1
ATOM 645 C C . MET A 1 83 ? 7.215 7.974 -9.689 1.00 84.62 83 MET A C 1
ATOM 647 O O . MET A 1 83 ? 7.871 8.311 -10.673 1.00 84.62 83 MET A O 1
ATOM 651 N N . GLY A 1 84 ? 7.662 7.071 -8.810 1.00 81.81 84 GLY A N 1
ATOM 652 C CA . GLY A 1 84 ? 8.942 6.375 -8.956 1.00 81.81 84 GLY A CA 1
ATOM 653 C C . GLY A 1 84 ? 9.038 5.588 -10.265 1.00 81.81 84 GLY A C 1
ATOM 654 O O . GLY A 1 84 ? 10.057 5.661 -10.950 1.00 81.81 84 GLY A O 1
ATOM 655 N N . GLY A 1 85 ? 7.951 4.922 -10.669 1.00 81.44 85 GLY A N 1
ATOM 656 C CA . GLY A 1 85 ? 7.873 4.221 -11.954 1.00 81.44 85 GLY A CA 1
ATOM 657 C C . GLY A 1 85 ? 7.983 5.155 -13.164 1.00 81.44 85 GLY A C 1
ATOM 658 O O . GLY A 1 85 ? 8.712 4.858 -14.109 1.00 81.44 85 GLY A O 1
ATOM 659 N N . VAL A 1 86 ? 7.317 6.316 -13.124 1.00 85.50 86 VAL A N 1
ATOM 660 C CA . VAL A 1 86 ? 7.389 7.319 -14.205 1.00 85.50 86 VAL A CA 1
ATOM 661 C C . VAL A 1 86 ? 8.798 7.893 -14.331 1.00 85.50 86 VAL A C 1
ATOM 663 O O . VAL A 1 86 ? 9.320 8.008 -15.439 1.00 85.50 86 VAL A O 1
ATOM 666 N N . ILE A 1 87 ? 9.428 8.224 -13.203 1.00 83.56 87 ILE A N 1
ATOM 667 C CA . ILE A 1 87 ? 10.799 8.741 -13.179 1.00 83.56 87 ILE A CA 1
ATOM 668 C C . ILE A 1 87 ? 11.763 7.672 -13.710 1.00 83.56 87 ILE A C 1
ATOM 670 O O . ILE A 1 87 ? 12.557 7.967 -14.598 1.00 83.56 87 ILE A O 1
ATOM 674 N N . GLY A 1 88 ? 11.647 6.419 -13.258 1.00 80.88 88 GLY A N 1
ATOM 675 C CA . GLY A 1 88 ? 12.458 5.308 -13.767 1.00 80.88 88 GLY A CA 1
ATOM 676 C C . GLY A 1 88 ? 12.320 5.106 -15.280 1.00 80.88 88 GLY A C 1
ATOM 677 O O . GLY A 1 88 ? 13.322 4.988 -15.981 1.00 80.88 88 GLY A O 1
ATOM 678 N N . ALA A 1 89 ? 11.096 5.161 -15.812 1.00 81.44 89 ALA A N 1
ATOM 679 C CA . ALA A 1 89 ? 10.854 5.072 -17.252 1.00 81.44 89 ALA A CA 1
ATOM 680 C C . ALA A 1 89 ? 11.449 6.264 -18.025 1.00 81.44 89 ALA A C 1
ATOM 682 O O . ALA A 1 89 ? 12.012 6.080 -19.105 1.00 81.44 89 ALA A O 1
ATOM 683 N N . ALA A 1 90 ? 11.376 7.478 -17.472 1.00 80.94 90 ALA A N 1
ATOM 684 C CA . ALA A 1 90 ? 11.988 8.662 -18.070 1.00 80.94 90 ALA A CA 1
ATOM 685 C C . ALA A 1 90 ? 13.523 8.557 -18.119 1.00 80.94 90 ALA A C 1
ATOM 687 O O . ALA A 1 90 ? 14.121 8.898 -19.140 1.00 80.94 90 ALA A O 1
ATOM 688 N N . LEU A 1 91 ? 14.161 8.031 -17.066 1.00 76.75 91 LEU A N 1
ATOM 689 C CA . LEU A 1 91 ? 15.603 7.755 -17.059 1.00 76.75 91 LEU A CA 1
ATOM 690 C C . LEU A 1 91 ? 15.982 6.648 -18.061 1.00 76.75 91 LEU A C 1
ATOM 692 O O . LEU A 1 91 ? 17.037 6.748 -18.693 1.00 76.75 91 LEU A O 1
ATOM 696 N N . GLN A 1 92 ? 15.100 5.663 -18.281 1.00 76.88 92 GLN A N 1
ATOM 697 C CA . GLN A 1 92 ? 15.289 4.608 -19.288 1.00 76.88 92 GLN A CA 1
ATOM 698 C C . GLN A 1 92 ? 15.296 5.157 -20.706 1.00 76.88 92 GLN A C 1
ATOM 700 O O . GLN A 1 92 ? 16.189 4.832 -21.485 1.00 76.88 92 GLN A O 1
ATOM 705 N N . ILE A 1 93 ? 14.342 6.030 -21.026 1.00 77.69 93 ILE A N 1
ATOM 706 C CA . ILE A 1 93 ? 14.267 6.690 -22.334 1.00 77.69 93 ILE A CA 1
ATOM 707 C C . ILE A 1 93 ? 15.432 7.676 -22.509 1.00 77.69 93 ILE A C 1
ATOM 709 O O . ILE A 1 93 ? 15.971 7.812 -23.603 1.00 77.69 93 ILE A O 1
ATOM 713 N N . GLY A 1 94 ? 15.852 8.338 -21.428 1.00 74.69 94 GLY A N 1
ATOM 714 C CA . GLY A 1 94 ? 16.974 9.276 -21.417 1.00 74.69 94 GLY A CA 1
ATOM 715 C C . GLY A 1 94 ? 18.364 8.638 -21.521 1.00 74.69 94 GLY A C 1
ATOM 716 O O . GLY A 1 94 ? 19.348 9.371 -21.539 1.00 74.69 94 GLY A O 1
ATOM 717 N N . GLY A 1 95 ? 18.477 7.305 -21.568 1.00 62.22 95 GLY A N 1
ATOM 718 C CA . GLY A 1 95 ? 19.762 6.601 -21.680 1.00 62.22 95 GLY A CA 1
ATOM 719 C C . GLY A 1 95 ? 20.653 6.677 -20.431 1.00 62.22 95 GLY A C 1
ATOM 720 O O . GLY A 1 95 ? 21.803 6.252 -20.480 1.00 62.22 95 GLY A O 1
ATOM 721 N N . VAL A 1 96 ? 20.130 7.185 -19.308 1.00 60.50 96 VAL A N 1
ATOM 722 C CA . VAL A 1 96 ? 20.812 7.264 -17.996 1.00 60.50 96 VAL A CA 1
ATOM 723 C C . VAL A 1 96 ? 20.158 6.299 -17.003 1.00 60.50 96 VAL A C 1
ATOM 725 O O . VAL A 1 96 ? 20.117 6.530 -15.796 1.00 60.50 96 VAL A O 1
ATOM 728 N N . SER A 1 97 ? 19.570 5.224 -17.517 1.00 55.12 97 SER A N 1
ATOM 729 C CA . SER A 1 97 ? 18.950 4.215 -16.674 1.00 55.12 97 SER A CA 1
ATOM 730 C C . SER A 1 97 ? 19.975 3.339 -15.978 1.00 55.12 97 SER A C 1
ATOM 732 O O . SER A 1 97 ? 21.119 3.216 -16.423 1.00 55.12 97 SER A O 1
ATOM 734 N N . GLY A 1 98 ? 19.517 2.676 -14.915 1.00 54.09 98 GLY A N 1
ATOM 735 C CA . GLY A 1 98 ? 20.311 1.754 -14.104 1.00 54.09 98 GLY A CA 1
ATOM 736 C C . GLY A 1 98 ? 21.038 0.655 -14.893 1.00 54.09 98 GLY A C 1
ATOM 737 O O . GLY A 1 98 ? 22.047 0.152 -14.418 1.00 54.09 98 GLY A O 1
ATOM 738 N N . ASP A 1 99 ? 20.571 0.360 -16.108 1.00 53.75 99 ASP A N 1
ATOM 739 C CA . ASP A 1 99 ? 21.122 -0.628 -17.045 1.00 53.75 99 ASP A CA 1
ATOM 740 C C . ASP A 1 99 ? 22.391 -0.149 -17.797 1.00 53.75 99 ASP A C 1
ATOM 742 O O . ASP A 1 99 ? 23.211 -0.963 -18.208 1.00 53.75 99 ASP A O 1
ATOM 746 N N . VAL A 1 100 ? 22.592 1.173 -17.958 1.00 51.56 100 VAL A N 1
ATOM 747 C CA . VAL A 1 100 ? 23.681 1.750 -18.787 1.00 51.56 100 VAL A CA 1
ATOM 748 C C . VAL A 1 100 ? 24.756 2.470 -17.955 1.00 51.56 100 VAL A C 1
ATOM 750 O O . VAL A 1 100 ? 25.939 2.401 -18.281 1.00 51.56 100 VAL A O 1
ATOM 753 N N . LEU A 1 101 ? 24.364 3.172 -16.880 1.00 49.69 101 LEU A N 1
ATOM 754 C CA . LEU A 1 101 ? 25.255 3.997 -16.034 1.00 49.69 101 LEU A CA 1
ATOM 755 C C . LEU A 1 101 ? 24.983 3.847 -14.520 1.00 49.69 101 LEU A C 1
ATOM 757 O O . LEU A 1 101 ? 25.571 4.567 -13.711 1.00 49.69 101 LEU A O 1
ATOM 761 N N . GLY A 1 102 ? 24.082 2.946 -14.115 1.00 52.59 102 GLY A N 1
ATOM 762 C CA . GLY A 1 102 ? 23.705 2.758 -12.713 1.00 52.59 102 GLY A CA 1
ATOM 763 C C . GLY A 1 102 ? 24.728 1.964 -11.911 1.00 52.59 102 GLY A C 1
ATOM 764 O O . GLY A 1 102 ? 25.279 0.970 -12.376 1.00 52.59 102 GLY A O 1
ATOM 765 N N . THR A 1 103 ? 24.951 2.359 -10.658 1.00 53.06 103 THR A N 1
ATOM 766 C CA . THR A 1 103 ? 25.647 1.501 -9.699 1.00 53.06 103 THR A CA 1
ATOM 767 C C . THR A 1 103 ? 24.745 0.323 -9.338 1.00 53.06 103 THR A C 1
ATOM 769 O O . THR A 1 103 ? 23.591 0.502 -8.956 1.00 53.06 103 THR A O 1
ATOM 772 N N . THR A 1 104 ? 25.285 -0.895 -9.401 1.00 54.16 104 THR A N 1
ATOM 773 C CA . THR A 1 104 ? 24.639 -2.167 -9.021 1.00 54.16 104 THR A CA 1
ATOM 774 C C . THR A 1 104 ? 24.391 -2.284 -7.504 1.00 54.16 104 THR A C 1
ATOM 776 O O . THR A 1 104 ? 24.492 -3.355 -6.905 1.00 54.16 104 THR A O 1
ATOM 779 N N . ALA A 1 105 ? 24.123 -1.169 -6.828 1.00 47.75 105 ALA A N 1
ATOM 780 C CA . ALA A 1 105 ? 23.919 -1.101 -5.393 1.00 47.75 105 ALA A CA 1
ATOM 781 C C . ALA A 1 105 ? 22.483 -1.531 -5.062 1.00 47.75 105 ALA A C 1
ATOM 783 O O . ALA A 1 105 ? 21.591 -0.704 -4.903 1.00 47.75 105 ALA A O 1
ATOM 784 N N . GLY A 1 106 ? 22.266 -2.847 -4.988 1.00 53.03 106 GLY A N 1
ATOM 785 C CA . GLY A 1 106 ? 20.985 -3.434 -4.578 1.00 53.03 106 GLY A CA 1
ATOM 786 C C . GLY A 1 106 ? 20.565 -4.694 -5.336 1.00 53.03 106 GLY A C 1
ATOM 787 O O . GLY A 1 106 ? 19.635 -5.362 -4.893 1.00 53.03 106 GLY A O 1
ATOM 788 N N . CYS A 1 107 ? 21.250 -5.058 -6.425 1.00 55.00 107 CYS A N 1
ATOM 789 C CA . CYS A 1 107 ? 20.931 -6.273 -7.177 1.00 55.00 107 CYS A CA 1
ATOM 790 C C . CYS A 1 107 ? 21.702 -7.482 -6.646 1.00 55.00 107 CYS A C 1
ATOM 792 O O . CYS A 1 107 ? 22.938 -7.477 -6.695 1.00 55.00 107 CYS A O 1
ATOM 794 N N . PRO A 1 108 ? 21.027 -8.550 -6.187 1.00 46.16 108 PRO A N 1
ATOM 795 C CA . PRO A 1 108 ? 21.707 -9.811 -5.951 1.00 46.16 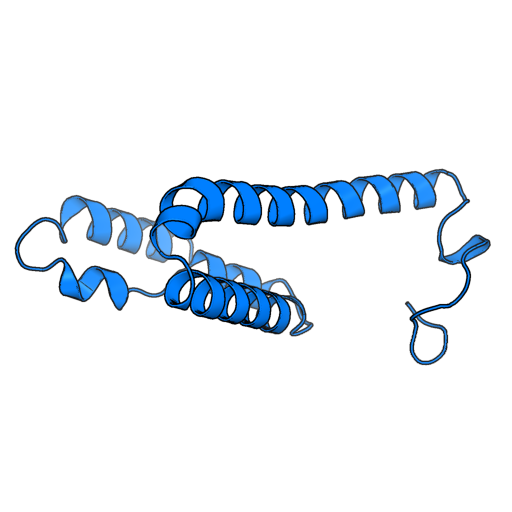108 PRO A CA 1
ATOM 796 C C . PRO A 1 108 ? 22.206 -10.337 -7.308 1.00 46.16 108 PRO A C 1
ATOM 798 O O . PRO A 1 108 ? 21.413 -10.608 -8.199 1.00 46.16 108 PRO A O 1
ATOM 801 N N . MET A 1 109 ? 23.529 -10.444 -7.476 1.00 49.62 109 MET A N 1
ATOM 802 C CA . MET A 1 109 ? 24.205 -10.880 -8.716 1.00 49.62 109 MET A CA 1
ATOM 803 C C . MET A 1 109 ? 24.058 -9.973 -9.952 1.00 49.62 109 MET A C 1
ATOM 805 O O . MET A 1 109 ? 24.225 -10.435 -11.077 1.00 49.62 109 MET A O 1
ATOM 809 N N . GLY A 1 110 ? 23.810 -8.676 -9.772 1.00 54.56 110 GLY A N 1
ATOM 810 C CA . GLY A 1 110 ? 23.908 -7.716 -10.879 1.00 54.56 110 GLY A CA 1
ATOM 811 C C . GLY A 1 110 ? 22.881 -7.865 -11.996 1.00 54.56 110 GLY A C 1
ATOM 812 O O . GLY A 1 110 ? 23.031 -7.229 -13.032 1.00 54.56 110 GLY A O 1
ATOM 813 N N . TYR A 1 111 ? 21.829 -8.646 -11.758 1.00 52.03 111 TYR A N 1
ATOM 814 C CA . TYR A 1 111 ? 20.598 -8.580 -12.523 1.00 52.03 111 TYR A CA 1
ATOM 815 C C . TYR A 1 111 ? 19.505 -7.976 -11.630 1.00 52.03 111 TYR A C 1
ATOM 817 O O . TYR A 1 111 ? 19.055 -8.570 -10.649 1.00 52.03 111 TYR A O 1
ATOM 825 N N . CYS A 1 112 ? 19.137 -6.745 -11.958 1.00 54.88 112 CYS A N 1
ATOM 826 C CA . CYS A 1 112 ? 17.793 -6.204 -11.834 1.00 54.88 112 CYS A CA 1
ATOM 827 C C . CYS A 1 112 ? 17.506 -5.559 -13.197 1.00 54.88 112 CYS A C 1
ATOM 829 O O . CYS A 1 112 ? 16.336 -5.614 -13.606 1.00 54.88 112 CYS A O 1
#

Secondary structure (DSSP, 8-state):
-HHHHHHHHHHHHHTSSSTTGGGGSSS--HHHHHHHHH-SSTHHHHHHHHHHHHHHHHHHH-HHHHHHHHHHHHHHHHHHHHHHHHHHHHHHHTT-STTTT---TT-GGG--

Sequence (112 aa):
MGVLCVGQVVFRHFYLVGDRERYRDWLPNWGAIALSFVLPNPVFTTASMFGALLAYGWRRCKPASFDLYGYAVAAGLIAGEGMGGVIGAALQIGGVSGDVLGTTAGCPMGYC

Foldseek 3Di:
DVVVVVVVVCCCVPVCPDPNVVCNVVDDDVVVVVVVVVDPDCPVVVVVVVLVVVLVVCCVPPVPCCVVCVVVVVVVVVVVVVVVVVVQVVCVVVQNHCVRPNDCVPDDVSDD

pLDDT: mean 70.56, std 11.5, range [46.16, 87.12]

Organism: NCBI:txid155417

Radius of gyration: 19.65 Å; chains: 1; bounding box: 54×26×42 Å

InterPro domains:
  IPR004813 Oligopeptide transporter, OPT superfamily [PF03169] (13-91)
  IPR045035 Metal-nicotianamine transporter YSL-like [PTHR31645] (4-98)